Protein AF-0000000077734929 (afdb_homodimer)

Sequence (114 aa):
MLAKEKAVAALAAIEACCGHCTYCSPDCPVAIARRAMRGLYDDLVAAEEQQERSEERMLAKEKAVAALAAIEACCGHCTYCSPDCPVAIARRAMRGLYDDLVAAEEQQERSEER

pLDDT: mean 93.11, std 6.9, range [60.88, 98.81]

Nearest PDB structures (foldseek):
  4v78-assembly1_AO  TM=5.761E-01  e=6.850E+00  Escherichia coli K-12
  7uq2-assembly1_A  TM=8.045E-01  e=9.890E+00  Tequatrovirus
  7qhm-assembly1_L  TM=7.624E-01  e=9.890E+00  Corynebacterium glutamicum ATCC 13032
  4v78-assembly1_AO  TM=5.774E-01  e=6.613E+00  Escherichia coli K-12

Secondary structure (DSSP, 8-state):
--HHHHHHHHHHHHHTT----TT--TTSHHHHHHHHHHHHHHHHHHHHHHHHHHHH-/--HHHHHHHHHHHHHTT----TT--TTSHHHHHHHHHHHHHHHHHHHHHHHHHHHH-

Foldseek 3Di:
DPPLVVLVVVLVVLVVPDPVDPPDDCPDPSNVSNVVSVVVNVVVVVVVVVVVVVVVD/DPPLVVLVVQLVVLVVPDPVDPPDDCPDPSNVSNVVSVVVNVVVVVVVVVVVVVVVD

Radius of gyration: 16.97 Å; Cα contacts (8 Å, |Δi|>4): 100; chains: 2; bounding box: 24×69×32 Å

Solvent-accessible surface area (backbone atoms only — not comparable to full-atom values): 6287 Å² total; per-residue (Å²): 128,56,71,57,55,33,33,50,53,17,47,52,31,40,55,67,54,56,76,81,55,94,78,71,49,80,80,36,37,55,46,45,21,46,53,27,42,49,51,50,38,52,51,48,53,53,52,53,53,53,54,54,57,56,69,74,100,129,56,69,58,56,33,34,51,52,18,46,53,31,39,56,68,51,55,76,81,55,93,81,71,49,81,81,35,38,54,46,44,20,45,52,27,40,49,51,49,38,50,51,49,52,52,53,52,53,53,53,55,57,56,68,75,102

Organism: NCBI:txid416586

Structure (mmCIF, N/CA/C/O backbone):
data_AF-0000000077734929-model_v1
#
loop_
_entity.id
_entity.type
_entity.pdbx_description
1 polymer '4Fe-4S ferredoxin-type domain-containing protein'
#
loop_
_atom_site.group_PDB
_atom_site.id
_atom_site.type_symbol
_atom_site.label_atom_id
_atom_site.label_alt_id
_atom_site.label_comp_id
_atom_site.label_asym_id
_atom_site.label_entity_id
_atom_site.label_seq_id
_atom_site.pdbx_PDB_ins_code
_atom_site.Cartn_x
_atom_site.Cartn_y
_atom_site.Cartn_z
_atom_site.occupancy
_atom_site.B_iso_or_equiv
_atom_site.auth_seq_id
_atom_site.auth_comp_id
_atom_site.auth_asym_id
_atom_site.auth_atom_id
_atom_site.pdbx_PDB_model_num
ATOM 1 N N . MET A 1 1 ? 6.875 -6.141 -15.227 1 60.88 1 MET A N 1
ATOM 2 C CA . MET A 1 1 ? 7.32 -6.555 -13.906 1 60.88 1 MET A CA 1
ATOM 3 C C . MET A 1 1 ? 6.477 -7.715 -13.383 1 60.88 1 MET A C 1
ATOM 5 O O . MET A 1 1 ? 5.27 -7.77 -13.625 1 60.88 1 MET A O 1
ATOM 9 N N . LEU A 1 2 ? 7.242 -8.789 -12.805 1 78.69 2 LEU A N 1
ATOM 10 C CA . LEU A 1 2 ? 6.516 -9.922 -12.242 1 78.69 2 LEU A CA 1
ATOM 11 C C . LEU A 1 2 ? 5.676 -9.484 -11.047 1 78.69 2 LEU A C 1
ATOM 13 O O . LEU A 1 2 ? 5.969 -8.469 -10.414 1 78.69 2 LEU A O 1
ATOM 17 N N . ALA A 1 3 ? 4.652 -10.133 -10.859 1 88.25 3 ALA A N 1
ATOM 18 C CA . ALA A 1 3 ? 3.711 -9.812 -9.797 1 88.25 3 ALA A CA 1
ATOM 19 C C . ALA A 1 3 ? 4.43 -9.641 -8.461 1 88.25 3 ALA A C 1
ATOM 21 O O . ALA A 1 3 ? 4.156 -8.695 -7.715 1 88.25 3 ALA A O 1
ATOM 22 N N . LYS A 1 4 ? 5.395 -10.414 -8.227 1 93.12 4 LYS A N 1
ATOM 23 C CA . LYS A 1 4 ? 6.16 -10.367 -6.988 1 93.12 4 LYS A CA 1
ATOM 24 C C . LYS A 1 4 ? 6.969 -9.078 -6.891 1 93.12 4 LYS A C 1
ATOM 26 O O . LYS A 1 4 ? 7.043 -8.469 -5.82 1 93.12 4 LYS A O 1
ATOM 31 N N . GLU A 1 5 ? 7.578 -8.758 -7.98 1 94.44 5 GLU A N 1
ATOM 32 C CA . GLU A 1 5 ? 8.375 -7.539 -8.008 1 94.44 5 GLU A CA 1
ATOM 33 C C . GLU A 1 5 ? 7.508 -6.301 -7.793 1 94.44 5 GLU A C 1
ATOM 35 O O . GLU A 1 5 ? 7.934 -5.344 -7.145 1 94.44 5 GLU A O 1
ATOM 40 N N . LYS A 1 6 ? 6.379 -6.336 -8.367 1 96.44 6 LYS A N 1
ATOM 41 C CA . LYS A 1 6 ? 5.449 -5.234 -8.156 1 96.44 6 LYS A CA 1
ATOM 42 C C . LYS A 1 6 ? 5.059 -5.113 -6.688 1 96.44 6 LYS A C 1
ATOM 44 O O . LYS A 1 6 ? 4.969 -4.008 -6.152 1 96.44 6 LYS A O 1
ATOM 49 N N . ALA A 1 7 ? 4.832 -6.211 -6.074 1 97.81 7 ALA A N 1
ATOM 50 C CA . ALA A 1 7 ? 4.473 -6.211 -4.66 1 97.81 7 ALA A CA 1
ATOM 51 C C . ALA A 1 7 ? 5.613 -5.66 -3.807 1 97.81 7 ALA A C 1
ATOM 53 O O . ALA A 1 7 ? 5.379 -4.898 -2.863 1 97.81 7 ALA A O 1
ATOM 54 N N . VAL A 1 8 ? 6.844 -6.02 -4.141 1 97.94 8 VAL A N 1
ATOM 55 C CA . VAL A 1 8 ? 8.008 -5.531 -3.412 1 97.94 8 VAL A CA 1
ATOM 56 C C . VAL A 1 8 ? 8.117 -4.016 -3.564 1 97.94 8 VAL A C 1
ATOM 58 O O . VAL A 1 8 ? 8.359 -3.305 -2.586 1 97.94 8 VAL A O 1
ATOM 61 N N . ALA A 1 9 ? 7.957 -3.543 -4.727 1 97.88 9 ALA A N 1
ATOM 62 C CA . ALA A 1 9 ? 8.008 -2.107 -4.988 1 97.88 9 ALA A CA 1
ATOM 63 C C . ALA A 1 9 ? 6.918 -1.37 -4.215 1 97.88 9 ALA A C 1
ATOM 65 O O . ALA A 1 9 ? 7.152 -0.284 -3.682 1 97.88 9 ALA A O 1
ATOM 66 N N . ALA A 1 10 ? 5.75 -1.978 -4.215 1 98.56 10 ALA A N 1
ATOM 67 C CA . ALA A 1 10 ? 4.645 -1.372 -3.477 1 98.56 10 ALA A CA 1
ATOM 68 C C . ALA A 1 10 ? 4.953 -1.302 -1.983 1 98.56 10 ALA A C 1
ATOM 70 O O . ALA A 1 10 ? 4.707 -0.279 -1.34 1 98.56 10 ALA A O 1
ATOM 71 N N . LEU A 1 11 ? 5.504 -2.326 -1.487 1 98.56 11 LEU A N 1
ATOM 72 C CA . LEU A 1 11 ? 5.871 -2.363 -0.076 1 98.56 11 LEU A CA 1
ATOM 73 C C . LEU A 1 11 ? 6.91 -1.294 0.245 1 98.56 11 LEU A C 1
ATOM 75 O O . LEU A 1 11 ? 6.801 -0.601 1.26 1 98.56 11 LEU A O 1
ATOM 79 N N . ALA A 1 12 ? 7.844 -1.139 -0.587 1 98.38 12 ALA A N 1
ATOM 80 C CA . ALA A 1 12 ? 8.875 -0.124 -0.392 1 98.38 12 ALA A CA 1
ATOM 81 C C . ALA A 1 12 ? 8.273 1.279 -0.409 1 98.38 12 ALA A C 1
ATOM 83 O O . ALA A 1 12 ? 8.648 2.131 0.399 1 98.38 12 ALA A O 1
ATOM 84 N N . ALA A 1 13 ? 7.395 1.485 -1.302 1 98.12 13 ALA A N 1
ATOM 85 C CA . ALA A 1 13 ? 6.75 2.793 -1.411 1 98.12 13 ALA A CA 1
ATOM 86 C C . ALA A 1 13 ? 5.883 3.078 -0.191 1 98.12 13 ALA A C 1
ATOM 88 O O . ALA A 1 13 ? 5.832 4.211 0.291 1 98.12 13 ALA A O 1
ATOM 89 N N . ILE A 1 14 ? 5.207 2.09 0.284 1 98.44 14 ILE A N 1
ATOM 90 C CA . ILE A 1 14 ? 4.395 2.211 1.488 1 98.44 14 ILE A CA 1
ATOM 91 C C . ILE A 1 14 ? 5.285 2.545 2.682 1 98.44 14 ILE A C 1
ATOM 93 O O . ILE A 1 14 ? 4.98 3.455 3.455 1 98.44 14 ILE A O 1
ATOM 97 N N . GLU A 1 15 ? 6.359 1.879 2.801 1 97.5 15 GLU A N 1
ATOM 98 C CA . GLU A 1 15 ? 7.285 2.094 3.908 1 97.5 15 GLU A CA 1
ATOM 99 C C . GLU A 1 15 ? 7.848 3.5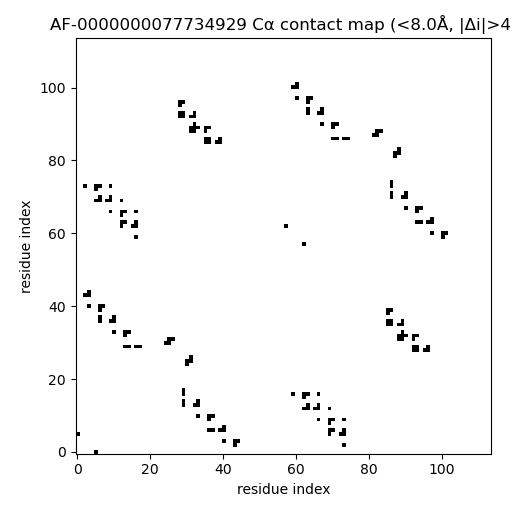12 3.889 1 97.5 15 GLU A C 1
ATOM 101 O O . GLU A 1 15 ? 8.07 4.113 4.941 1 97.5 15 GLU A O 1
ATOM 106 N N . ALA A 1 16 ? 8.023 4.02 2.781 1 97 16 ALA A N 1
ATOM 107 C CA . ALA A 1 16 ? 8.555 5.367 2.621 1 97 16 ALA A CA 1
ATOM 108 C C . ALA A 1 16 ? 7.594 6.41 3.184 1 97 16 ALA A C 1
ATOM 110 O O . ALA A 1 16 ? 7.98 7.555 3.43 1 97 16 ALA A O 1
ATOM 111 N N . CYS A 1 17 ? 6.379 6.004 3.379 1 96.69 17 CYS A N 1
ATOM 112 C CA . CYS A 1 17 ? 5.371 6.926 3.893 1 96.69 17 CYS A CA 1
ATOM 113 C C . CYS A 1 17 ? 5.359 6.926 5.418 1 96.69 17 CYS A C 1
ATOM 115 O O . CYS A 1 17 ? 4.738 7.789 6.035 1 96.69 17 CYS A O 1
ATOM 117 N N . CYS A 1 18 ? 6 5.961 6.004 1 96.12 18 CYS A N 1
ATOM 118 C CA . CYS A 1 18 ? 5.98 5.855 7.457 1 96.12 18 CYS A CA 1
ATOM 119 C C . CYS A 1 18 ? 6.668 7.055 8.102 1 96.12 18 CYS A C 1
ATOM 121 O O . CYS A 1 18 ? 7.82 7.355 7.789 1 96.12 18 CYS A O 1
ATOM 123 N N . GLY A 1 19 ? 5.977 7.684 9.062 1 89.94 19 GLY A N 1
ATOM 124 C CA . GLY A 1 19 ? 6.527 8.844 9.742 1 89.94 19 GLY A CA 1
ATOM 125 C C . GLY A 1 19 ? 7.309 8.484 11 1 89.94 19 GLY A C 1
ATOM 126 O O . GLY A 1 19 ? 7.852 9.367 11.672 1 89.94 19 GLY A O 1
ATOM 127 N N . HIS A 1 20 ? 7.363 7.18 11.273 1 89.81 20 HIS A N 1
ATOM 128 C CA . HIS A 1 20 ? 8.016 6.734 12.5 1 89.81 20 HIS A CA 1
ATOM 129 C C . HIS A 1 20 ? 7.539 7.535 13.703 1 89.81 20 HIS A C 1
ATOM 131 O O . HIS A 1 20 ? 8.352 8.039 14.484 1 89.81 20 HIS A O 1
ATOM 137 N N . CYS A 1 21 ? 6.246 7.613 13.781 1 88 21 CYS A N 1
ATOM 138 C CA . CYS A 1 21 ? 5.621 8.484 14.766 1 88 21 CYS A CA 1
ATOM 139 C C . CYS A 1 21 ? 5.711 7.887 16.156 1 88 21 CYS A C 1
ATOM 141 O O . CYS A 1 21 ? 5.867 6.672 16.312 1 88 21 CYS A O 1
ATOM 143 N N . THR A 1 22 ? 5.543 8.766 17.188 1 90.19 22 THR A N 1
ATOM 144 C CA . THR A 1 22 ? 5.602 8.344 18.578 1 90.19 22 THR A CA 1
ATOM 145 C C . THR A 1 22 ? 4.363 7.531 18.938 1 90.19 22 THR A C 1
ATOM 147 O O . THR A 1 22 ? 4.402 6.711 19.859 1 90.19 22 THR A O 1
ATOM 150 N N . TYR A 1 23 ? 3.295 7.777 18.234 1 88 23 TYR A N 1
ATOM 151 C CA . TYR A 1 23 ? 2.043 7.082 18.516 1 88 23 TYR A CA 1
ATOM 152 C C . TYR A 1 23 ? 1.797 5.977 17.484 1 88 23 TYR A C 1
ATOM 154 O O . TYR A 1 23 ? 0.712 5.891 16.906 1 88 23 TYR A O 1
ATOM 162 N N . C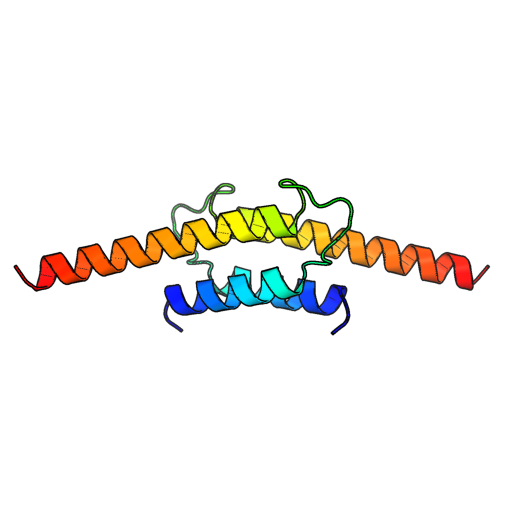YS A 1 24 ? 2.801 5.25 17.25 1 90.69 24 CYS A N 1
ATOM 163 C CA . CYS A 1 24 ? 2.719 4.172 16.266 1 90.69 24 CYS A CA 1
ATOM 164 C C . CYS A 1 24 ? 1.632 3.172 16.656 1 90.69 24 CYS A C 1
ATOM 166 O O . CYS A 1 24 ? 1.522 2.783 17.812 1 90.69 24 CYS A O 1
ATOM 168 N N . SER A 1 25 ? 0.763 2.844 15.711 1 94 25 SER A N 1
ATOM 169 C CA . SER A 1 25 ? -0.364 1.943 15.93 1 94 25 SER A CA 1
ATOM 170 C C . SER A 1 25 ? -0.512 0.948 14.789 1 94 25 SER A C 1
ATOM 172 O O . SER A 1 25 ? -0.286 1.292 13.625 1 94 25 SER A O 1
ATOM 174 N N . PRO A 1 26 ? -0.979 -0.269 15.203 1 94.75 26 PRO A N 1
ATOM 175 C CA . PRO A 1 26 ? -1.239 -1.247 14.148 1 94.75 26 PRO A CA 1
ATOM 176 C C . PRO A 1 26 ? -2.396 -0.838 13.234 1 94.75 26 PRO A C 1
ATOM 178 O O . PRO A 1 26 ? -2.604 -1.446 12.188 1 94.75 26 PRO A O 1
ATOM 181 N N . ASP A 1 27 ? -3.045 0.253 13.648 1 95.88 27 ASP A N 1
ATOM 182 C CA . ASP A 1 27 ? -4.227 0.667 12.898 1 95.88 27 ASP A CA 1
ATOM 183 C C . ASP A 1 27 ? -3.916 1.865 12.008 1 95.88 27 ASP A C 1
ATOM 185 O O . ASP A 1 27 ? -4.809 2.4 11.344 1 95.88 27 ASP A O 1
ATOM 189 N N . CYS A 1 28 ? -2.605 2.246 12.008 1 96.62 28 CYS A N 1
ATOM 190 C CA . CYS A 1 28 ? -2.275 3.355 11.117 1 96.62 28 CYS A CA 1
ATOM 191 C C . CYS A 1 28 ? -2.352 2.926 9.656 1 96.62 28 CYS A C 1
ATOM 193 O O . CYS A 1 28 ? -2.088 1.767 9.336 1 96.62 28 CYS A O 1
ATOM 195 N N . PRO A 1 29 ? -2.66 3.852 8.805 1 97.44 29 PRO A N 1
ATOM 196 C CA . PRO A 1 29 ? -2.844 3.537 7.387 1 97.44 29 PRO A CA 1
ATOM 197 C C . PRO A 1 29 ? -1.638 2.826 6.777 1 97.44 29 PRO A C 1
ATOM 199 O O . PRO A 1 29 ? -1.801 1.904 5.977 1 97.44 29 PRO A O 1
ATOM 202 N N . VAL A 1 30 ? -0.455 3.227 7.172 1 98.19 30 VAL A N 1
ATOM 203 C CA . VAL A 1 30 ? 0.763 2.625 6.637 1 98.19 30 VAL A CA 1
ATOM 204 C C . VAL A 1 30 ? 0.864 1.172 7.094 1 98.19 30 VAL A C 1
ATOM 206 O O . VAL A 1 30 ? 1.149 0.28 6.289 1 98.19 30 VAL A O 1
ATOM 209 N N . ALA A 1 31 ? 0.595 0.933 8.383 1 98.19 31 ALA A N 1
ATOM 210 C CA . ALA A 1 31 ? 0.665 -0.422 8.922 1 98.19 31 ALA A CA 1
ATOM 211 C C . ALA A 1 31 ? -0.364 -1.332 8.258 1 98.19 31 ALA A C 1
ATOM 213 O O . ALA A 1 31 ? -0.064 -2.482 7.93 1 98.19 31 ALA A O 1
ATOM 214 N N . ILE A 1 32 ? -1.507 -0.852 8.078 1 98.5 32 ILE A N 1
ATOM 215 C CA . ILE A 1 32 ? -2.578 -1.619 7.453 1 98.5 32 ILE A CA 1
ATOM 216 C C . ILE A 1 32 ? -2.176 -1.999 6.031 1 98.5 32 ILE A C 1
ATOM 218 O O . ILE A 1 32 ? -2.268 -3.166 5.645 1 98.5 32 ILE A O 1
ATOM 222 N N . ALA A 1 33 ? -1.744 -1.044 5.301 1 98.81 33 ALA A N 1
ATOM 223 C CA . ALA A 1 33 ? -1.343 -1.28 3.918 1 98.81 33 ALA A CA 1
ATOM 224 C C . ALA A 1 33 ? -0.175 -2.26 3.846 1 98.81 33 ALA A C 1
ATOM 226 O O . ALA A 1 33 ? -0.162 -3.158 3.002 1 98.81 33 ALA A O 1
ATOM 227 N N . ARG A 1 34 ? 0.802 -2.062 4.723 1 98.44 34 ARG A N 1
ATOM 228 C CA . ARG A 1 34 ? 1.966 -2.941 4.766 1 98.44 34 ARG A CA 1
ATOM 229 C C . ARG A 1 34 ? 1.549 -4.391 5.004 1 98.44 34 ARG A C 1
ATOM 231 O O . ARG A 1 34 ? 2.004 -5.297 4.301 1 98.44 34 ARG A O 1
ATOM 238 N N . ARG A 1 35 ? 0.681 -4.562 5.941 1 98.38 35 ARG A N 1
ATOM 239 C CA . ARG A 1 35 ? 0.218 -5.91 6.25 1 98.38 35 ARG A CA 1
ATOM 240 C C . ARG A 1 35 ? -0.511 -6.527 5.062 1 98.38 35 ARG A C 1
ATOM 242 O O . ARG A 1 35 ? -0.292 -7.695 4.73 1 98.38 35 ARG A O 1
ATOM 249 N N . ALA A 1 36 ? -1.329 -5.785 4.469 1 98.5 36 ALA A N 1
ATOM 250 C CA . ALA A 1 36 ? -2.092 -6.277 3.324 1 98.5 36 ALA A CA 1
ATOM 251 C C . ALA A 1 36 ? -1.167 -6.676 2.178 1 98.5 36 ALA A C 1
ATOM 253 O O . ALA A 1 36 ? -1.296 -7.77 1.62 1 98.5 36 ALA A O 1
ATOM 254 N N . MET A 1 37 ? -0.221 -5.848 1.875 1 98.56 37 MET A N 1
ATOM 255 C CA . MET A 1 37 ? 0.659 -6.094 0.735 1 98.56 37 MET A CA 1
ATOM 256 C C . MET A 1 37 ? 1.664 -7.195 1.049 1 98.56 37 MET A C 1
ATOM 258 O O . MET A 1 37 ? 2.062 -7.949 0.16 1 98.56 37 MET A O 1
ATOM 262 N N . ARG A 1 38 ? 2.049 -7.281 2.289 1 98.38 38 ARG A N 1
ATOM 263 C CA . ARG A 1 38 ? 2.887 -8.406 2.691 1 98.38 38 ARG A CA 1
ATOM 264 C C . ARG A 1 38 ? 2.156 -9.727 2.502 1 98.38 38 ARG A C 1
ATOM 266 O O . ARG A 1 38 ? 2.746 -10.711 2.041 1 98.38 38 ARG A O 1
ATOM 273 N N . GLY A 1 39 ? 0.89 -9.664 2.881 1 97.69 39 GLY A N 1
ATOM 274 C CA . GLY A 1 39 ? 0.083 -10.852 2.627 1 97.69 39 GLY A CA 1
ATOM 275 C C . GLY A 1 39 ? 0.036 -11.242 1.162 1 97.69 39 GLY A C 1
ATOM 276 O O . GLY A 1 39 ? 0.172 -12.414 0.822 1 97.69 39 GLY A O 1
ATOM 277 N N . LEU A 1 40 ? -0.14 -10.328 0.298 1 97 40 LEU A N 1
ATOM 278 C CA . LEU A 1 40 ? -0.137 -10.594 -1.137 1 97 40 LEU A CA 1
ATOM 279 C C . LEU A 1 40 ? 1.202 -11.172 -1.579 1 97 40 LEU A C 1
ATOM 281 O O . LEU A 1 40 ? 1.24 -12.141 -2.34 1 97 40 LEU A O 1
ATOM 285 N N . TYR A 1 41 ? 2.252 -10.555 -1.133 1 97.38 41 TYR A N 1
ATOM 286 C CA . TYR A 1 41 ? 3.588 -11.031 -1.474 1 97.38 41 TYR A CA 1
ATOM 287 C C . TYR A 1 41 ? 3.766 -12.492 -1.064 1 97.38 41 TYR A C 1
ATOM 289 O O . TYR A 1 41 ? 4.246 -13.312 -1.854 1 97.38 41 TYR A O 1
ATOM 297 N N . ASP A 1 42 ? 3.41 -12.773 0.098 1 97.12 42 ASP A N 1
ATOM 298 C CA . ASP A 1 42 ? 3.539 -14.133 0.611 1 97.12 42 ASP A CA 1
ATOM 299 C C . ASP A 1 42 ? 2.742 -15.117 -0.24 1 97.12 42 ASP A C 1
ATOM 301 O O . ASP A 1 42 ? 3.209 -16.219 -0.516 1 97.12 42 ASP A O 1
ATOM 305 N N . ASP A 1 43 ? 1.585 -14.727 -0.594 1 94.56 43 ASP A N 1
ATOM 306 C CA . ASP A 1 43 ? 0.756 -15.57 -1.451 1 94.56 43 ASP A CA 1
ATOM 307 C C . ASP A 1 43 ? 1.438 -15.828 -2.793 1 94.56 43 ASP A C 1
ATOM 309 O O . ASP A 1 43 ? 1.414 -16.953 -3.305 1 94.56 43 ASP A O 1
ATOM 313 N N . LEU A 1 44 ? 2.006 -14.859 -3.338 1 93.94 44 LEU A N 1
ATOM 314 C CA . LEU A 1 44 ? 2.676 -14.953 -4.629 1 93.94 44 LEU A CA 1
ATOM 315 C C . LEU A 1 44 ? 3.9 -15.859 -4.539 1 93.94 44 LEU A C 1
ATOM 317 O O . LEU A 1 44 ? 4.16 -16.656 -5.445 1 93.94 44 LEU A O 1
ATOM 321 N N . VAL A 1 45 ? 4.605 -15.711 -3.492 1 94.81 45 VAL A N 1
ATOM 322 C CA . VAL A 1 45 ? 5.777 -16.547 -3.277 1 94.81 45 VAL A CA 1
ATOM 323 C C . VAL A 1 45 ? 5.352 -18.016 -3.152 1 94.81 45 VAL A C 1
ATOM 325 O O . VAL A 1 45 ? 5.957 -18.891 -3.768 1 94.81 45 VAL A O 1
ATOM 328 N N . ALA A 1 46 ? 4.293 -18.266 -2.387 1 94.19 46 ALA A N 1
ATOM 329 C CA . ALA A 1 46 ? 3.783 -19.625 -2.189 1 94.19 46 ALA A CA 1
ATOM 330 C C . ALA A 1 46 ? 3.32 -20.234 -3.512 1 94.19 46 ALA A C 1
ATOM 332 O O . ALA A 1 46 ? 3.553 -21.406 -3.77 1 94.19 46 ALA A O 1
ATOM 333 N N . ALA A 1 47 ? 2.715 -19.469 -4.293 1 90.94 47 ALA A N 1
ATOM 334 C CA . ALA A 1 47 ? 2.219 -19.938 -5.586 1 90.94 47 ALA A CA 1
ATOM 335 C C . ALA A 1 47 ? 3.373 -20.328 -6.508 1 90.94 47 ALA A C 1
ATOM 337 O O . ALA A 1 47 ? 3.293 -21.312 -7.23 1 90.94 47 ALA A O 1
ATOM 338 N N . GLU A 1 48 ? 4.406 -19.578 -6.555 1 89.56 48 GLU A N 1
ATOM 339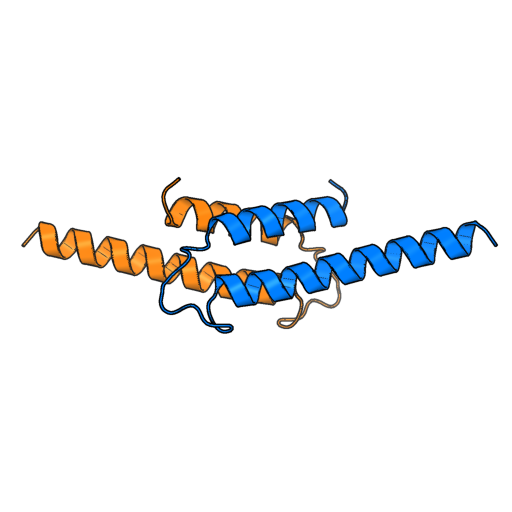 C CA . GLU A 1 48 ? 5.578 -19.844 -7.391 1 89.56 48 GLU A CA 1
ATOM 340 C C . GLU A 1 48 ? 6.277 -21.125 -6.957 1 89.56 48 GLU A C 1
ATOM 342 O O . GLU A 1 48 ? 6.715 -21.922 -7.797 1 89.56 48 GLU A O 1
ATOM 347 N N . GLU A 1 49 ? 6.395 -21.25 -5.652 1 89.56 49 GLU A N 1
ATOM 348 C CA . GLU A 1 49 ? 7.027 -22.453 -5.113 1 89.56 49 GLU A CA 1
ATOM 349 C C . GLU A 1 49 ? 6.227 -23.703 -5.473 1 89.56 49 GLU A C 1
ATOM 351 O O . GLU A 1 49 ? 6.805 -24.75 -5.805 1 89.56 49 GLU A O 1
ATOM 356 N N . GLN A 1 50 ? 4.953 -23.609 -5.367 1 89.5 50 GLN A N 1
ATOM 357 C CA . GLN A 1 50 ? 4.09 -24.734 -5.719 1 89.5 50 GLN A CA 1
ATOM 358 C C . GLN A 1 50 ? 4.219 -25.094 -7.195 1 89.5 50 GLN A C 1
ATOM 360 O O . GLN A 1 50 ? 4.254 -26.266 -7.559 1 89.5 50 GLN A O 1
ATOM 365 N N . GLN A 1 51 ? 4.312 -24.141 -8.078 1 87.75 51 GLN A N 1
ATOM 366 C CA . GLN A 1 51 ? 4.461 -24.359 -9.516 1 87.75 51 GLN A CA 1
ATOM 367 C C . GLN A 1 51 ? 5.797 -25.031 -9.828 1 87.75 51 GLN A C 1
ATOM 369 O O . GLN A 1 51 ? 5.855 -25.938 -10.664 1 87.75 51 GLN A O 1
ATOM 374 N N . GLU A 1 52 ? 6.902 -24.609 -9.203 1 87.12 52 GLU A N 1
ATOM 375 C CA . GLU A 1 52 ? 8.227 -25.188 -9.414 1 87.12 52 GLU A CA 1
ATOM 376 C C . GLU A 1 52 ? 8.273 -26.641 -8.969 1 87.12 52 GLU A C 1
ATOM 378 O O . GLU A 1 52 ? 8.875 -27.484 -9.641 1 87.12 52 GLU A O 1
ATOM 383 N N . ARG A 1 53 ? 7.566 -27 -7.863 1 90.44 53 ARG A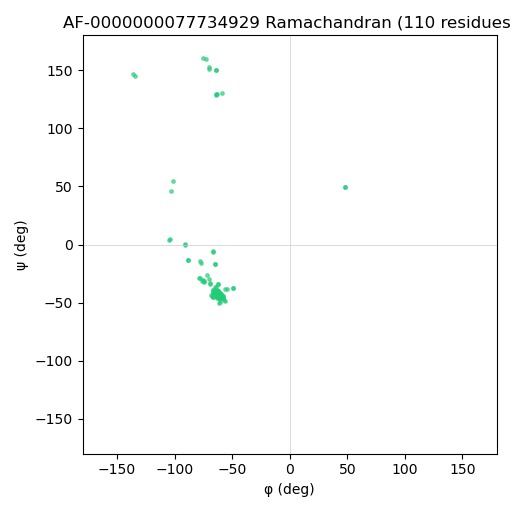 N 1
ATOM 384 C CA . ARG A 1 53 ? 7.531 -28.359 -7.336 1 90.44 53 ARG A CA 1
ATOM 385 C C . ARG A 1 53 ? 6.766 -29.281 -8.273 1 90.44 53 ARG A C 1
ATOM 387 O O . ARG A 1 53 ? 7.121 -30.453 -8.414 1 90.44 53 ARG A O 1
ATOM 394 N N . SER A 1 54 ? 5.797 -28.766 -8.883 1 89.81 54 SER A N 1
ATOM 395 C CA . SER A 1 54 ? 4.992 -29.562 -9.797 1 89.81 54 SER A CA 1
ATOM 396 C C . SER A 1 54 ? 5.727 -29.812 -11.109 1 89.81 54 SER A C 1
ATOM 398 O O . SER A 1 54 ? 5.473 -30.812 -11.789 1 89.81 54 SER A O 1
ATOM 400 N N . GLU A 1 55 ? 6.555 -28.953 -11.555 1 85.5 55 GLU A N 1
ATOM 401 C CA . GLU A 1 55 ? 7.293 -29.094 -12.805 1 85.5 55 GLU A CA 1
ATOM 402 C C . GLU A 1 55 ? 8.484 -30.031 -12.633 1 85.5 55 GLU A C 1
ATOM 404 O O . GLU A 1 55 ? 8.961 -30.625 -13.609 1 85.5 55 GLU A O 1
ATOM 409 N N . GLU A 1 56 ? 9.008 -30.078 -11.461 1 81.06 56 GLU A N 1
ATOM 410 C CA . GLU A 1 56 ? 10.125 -30.969 -11.18 1 81.06 56 GLU A CA 1
ATOM 411 C C . GLU A 1 56 ? 9.648 -32.406 -11.016 1 81.06 56 GLU A C 1
ATOM 413 O O . GLU A 1 56 ? 10.445 -33.344 -11.141 1 81.06 56 GLU A O 1
ATOM 418 N N . ARG A 1 57 ? 8.336 -32.781 -10.805 1 73.19 57 ARG A N 1
ATOM 419 C CA . ARG A 1 57 ? 7.836 -34.156 -10.703 1 73.19 57 ARG A CA 1
ATOM 420 C C . ARG A 1 57 ? 7.375 -34.656 -12.0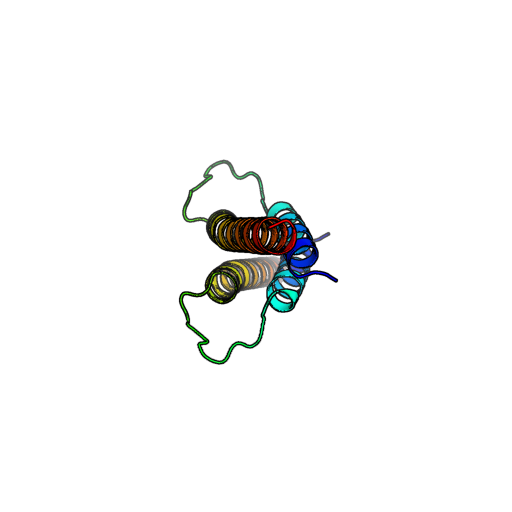62 1 73.19 57 ARG A C 1
ATOM 422 O O . ARG A 1 57 ? 6.859 -33.906 -12.883 1 73.19 57 ARG A O 1
ATOM 429 N N . MET B 1 1 ? 11.094 13.875 -0.56 1 61.31 1 MET B N 1
ATOM 430 C CA . MET B 1 1 ? 9.727 13.898 -1.074 1 61.31 1 MET B CA 1
ATOM 431 C C . MET B 1 1 ? 8.742 14.258 0.027 1 61.31 1 MET B C 1
ATOM 433 O O . MET B 1 1 ? 8.891 13.82 1.171 1 61.31 1 MET B O 1
ATOM 437 N N . LEU B 1 2 ? 7.746 15.242 -0.374 1 79.38 2 LEU B N 1
ATOM 438 C CA . LEU B 1 2 ? 6.727 15.617 0.6 1 79.38 2 LEU B CA 1
ATOM 439 C C . LEU B 1 2 ? 5.84 14.422 0.94 1 79.38 2 LEU B C 1
ATOM 441 O O . LEU B 1 2 ? 5.734 13.477 0.154 1 79.38 2 LEU B O 1
ATOM 445 N N . ALA B 1 3 ? 5.379 14.414 2.055 1 88.56 3 ALA B N 1
ATOM 446 C CA . ALA B 1 3 ? 4.551 13.32 2.557 1 88.56 3 ALA B CA 1
ATOM 447 C C . ALA B 1 3 ? 3.436 12.984 1.57 1 88.56 3 AL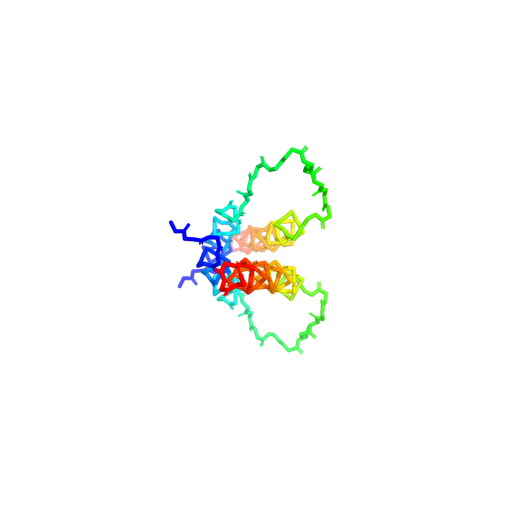A B C 1
ATOM 449 O O . ALA B 1 3 ? 3.176 11.805 1.297 1 88.56 3 ALA B O 1
ATOM 450 N N . LYS B 1 4 ? 2.922 13.953 0.969 1 93.19 4 LYS B N 1
ATOM 451 C CA . LYS B 1 4 ? 1.839 13.766 0.006 1 93.19 4 LYS B CA 1
ATOM 452 C C . LYS B 1 4 ? 2.332 13.047 -1.245 1 93.19 4 LYS B C 1
ATOM 454 O O . LYS B 1 4 ? 1.648 12.164 -1.772 1 93.19 4 LYS B O 1
ATOM 459 N N . GLU B 1 5 ? 3.461 13.477 -1.687 1 94.44 5 GLU B N 1
ATOM 460 C CA . GLU B 1 5 ? 4.035 12.859 -2.879 1 94.44 5 GLU B CA 1
ATOM 461 C C . GLU B 1 5 ? 4.375 11.391 -2.629 1 94.44 5 GLU B C 1
ATOM 463 O O . GLU B 1 5 ? 4.215 10.555 -3.52 1 94.44 5 GLU B O 1
ATOM 468 N N . LYS B 1 6 ? 4.871 11.141 -1.495 1 96.5 6 LYS B N 1
ATOM 469 C CA . LYS B 1 6 ? 5.156 9.758 -1.135 1 96.5 6 LYS B CA 1
ATOM 470 C C . LYS B 1 6 ? 3.883 8.914 -1.14 1 96.5 6 LYS B C 1
ATOM 472 O O . LYS B 1 6 ? 3.889 7.773 -1.606 1 96.5 6 LYS B O 1
ATOM 477 N N . ALA B 1 7 ? 2.84 9.453 -0.629 1 97.81 7 ALA B N 1
ATOM 478 C CA . ALA B 1 7 ? 1.564 8.742 -0.6 1 97.81 7 ALA B CA 1
ATOM 479 C C . ALA B 1 7 ? 1.057 8.461 -2.012 1 97.81 7 ALA B C 1
ATOM 481 O O . ALA B 1 7 ? 0.542 7.379 -2.293 1 97.81 7 ALA B O 1
ATOM 482 N N . VAL B 1 8 ? 1.215 9.43 -2.902 1 98 8 VAL B N 1
ATOM 483 C CA . VAL B 1 8 ? 0.792 9.266 -4.289 1 98 8 VAL B CA 1
ATOM 484 C C . VAL B 1 8 ? 1.595 8.141 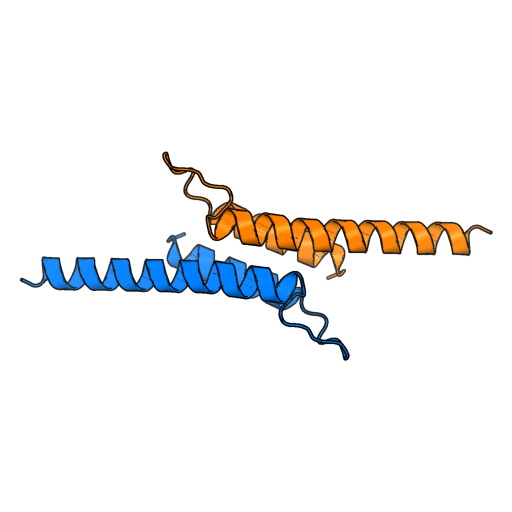-4.945 1 98 8 VAL B C 1
ATOM 486 O O . VAL B 1 8 ? 1.034 7.297 -5.641 1 98 8 VAL B O 1
ATOM 489 N N . ALA B 1 9 ? 2.844 8.156 -4.754 1 97.88 9 ALA B N 1
ATOM 490 C CA . ALA B 1 9 ? 3.713 7.121 -5.309 1 97.88 9 ALA B CA 1
ATOM 491 C C . ALA B 1 9 ? 3.33 5.742 -4.781 1 97.88 9 ALA B C 1
ATOM 493 O O . ALA B 1 9 ? 3.328 4.762 -5.527 1 97.88 9 ALA B O 1
ATOM 494 N N . ALA B 1 10 ? 3.049 5.707 -3.494 1 98.56 10 ALA B N 1
ATOM 495 C CA . ALA B 1 10 ? 2.641 4.441 -2.889 1 98.56 10 ALA B CA 1
ATOM 496 C C . ALA B 1 10 ? 1.335 3.941 -3.498 1 98.56 10 ALA B C 1
ATOM 498 O O . ALA B 1 10 ? 1.205 2.756 -3.814 1 98.56 10 ALA B O 1
ATOM 499 N N . LEU B 1 11 ? 0.442 4.82 -3.691 1 98.56 11 LEU B N 1
ATOM 500 C CA . LEU B 1 11 ? -0.837 4.461 -4.293 1 98.56 11 LEU B CA 1
ATOM 501 C C . LEU B 1 11 ? -0.64 3.93 -5.711 1 98.56 11 LEU B C 1
ATOM 503 O O . LEU B 1 11 ? -1.247 2.926 -6.09 1 98.56 11 LEU B O 1
ATOM 507 N N . ALA B 1 12 ? 0.19 4.547 -6.441 1 98.44 12 ALA B N 1
ATOM 508 C CA . ALA B 1 12 ? 0.476 4.105 -7.805 1 98.44 12 ALA B CA 1
ATOM 509 C C . ALA B 1 12 ? 1.104 2.715 -7.809 1 98.44 12 ALA B C 1
ATOM 511 O O . ALA B 1 12 ? 0.759 1.876 -8.648 1 98.44 12 ALA B O 1
ATOM 512 N N . ALA B 1 13 ? 1.985 2.504 -6.918 1 98.12 13 ALA B N 1
ATOM 513 C CA . ALA B 1 13 ? 2.65 1.207 -6.828 1 98.12 13 ALA B CA 1
ATOM 514 C C . ALA B 1 13 ? 1.671 0.116 -6.406 1 98.12 13 ALA B C 1
ATOM 516 O O . ALA B 1 13 ? 1.737 -1.012 -6.902 1 98.12 13 ALA B O 1
ATOM 517 N N . ILE B 1 14 ? 0.797 0.414 -5.516 1 98.44 14 ILE B N 1
ATOM 518 C CA . ILE B 1 14 ? -0.24 -0.514 -5.078 1 98.44 14 ILE B CA 1
ATOM 519 C C . ILE B 1 14 ? -1.152 -0.858 -6.25 1 98.44 14 ILE B C 1
ATOM 521 O O . ILE B 1 14 ? -1.446 -2.031 -6.492 1 98.44 14 ILE B O 1
ATOM 525 N N . GLU B 1 15 ? -1.538 0.106 -6.973 1 97.44 15 GLU B N 1
ATOM 526 C CA . GLU B 1 15 ? -2.426 -0.094 -8.117 1 97.44 15 GLU B CA 1
ATOM 527 C C . GLU B 1 15 ? -1.775 -0.982 -9.172 1 97.44 15 GLU B C 1
ATOM 529 O O . GLU B 1 15 ? -2.453 -1.783 -9.82 1 97.44 15 GLU B O 1
ATOM 534 N N . ALA B 1 16 ? -0.555 -0.877 -9.305 1 96.94 16 ALA B N 1
ATOM 535 C CA . ALA B 1 16 ? 0.19 -1.671 -10.281 1 96.94 16 ALA B CA 1
ATOM 536 C C . ALA B 1 16 ? 0.129 -3.156 -9.938 1 96.94 16 ALA B C 1
ATOM 538 O O . ALA B 1 16 ? 0.417 -4.008 -10.781 1 96.94 16 ALA B O 1
ATOM 539 N N . CYS B 1 17 ? -0.236 -3.445 -8.727 1 96.56 17 CYS B N 1
ATOM 540 C CA . CYS B 1 17 ? -0.302 -4.836 -8.289 1 96.56 17 CYS B CA 1
ATOM 541 C C . CYS B 1 17 ? -1.67 -5.438 -8.586 1 96.56 17 CYS B C 1
ATOM 543 O O . CYS B 1 17 ? -1.852 -6.652 -8.492 1 96.56 17 CYS B O 1
ATOM 545 N N . CYS B 1 18 ? -2.604 -4.605 -8.898 1 96.06 18 CYS B N 1
ATOM 546 C CA . CYS B 1 18 ? -3.955 -5.098 -9.148 1 96.06 18 CYS B CA 1
ATOM 547 C C . CYS B 1 18 ? -3.988 -6.016 -10.367 1 96.06 18 CYS B C 1
ATOM 549 O O . CYS B 1 18 ? -3.553 -5.625 -11.453 1 96.06 18 CYS B O 1
ATOM 551 N N . GLY B 1 19 ? -4.594 -7.223 -10.172 1 89.81 19 GLY B N 1
ATOM 552 C CA . GLY B 1 19 ? -4.68 -8.188 -11.258 1 89.81 19 GLY B CA 1
ATOM 553 C C . GLY B 1 19 ? -5.945 -8.047 -12.086 1 89.81 19 GLY B C 1
ATOM 554 O O . GLY B 1 19 ? -6.145 -8.781 -13.055 1 89.81 19 GLY B O 1
ATOM 555 N N . HIS B 1 20 ? -6.762 -7.066 -11.688 1 89.81 20 HIS B N 1
ATOM 556 C CA . HIS B 1 20 ? -8.047 -6.902 -12.352 1 89.81 20 HIS B CA 1
ATOM 557 C C . HIS B 1 20 ? -8.781 -8.234 -12.469 1 89.81 20 HIS B C 1
ATOM 559 O O . HIS B 1 20 ? -9.242 -8.602 -13.555 1 89.81 20 HIS B O 1
ATOM 565 N N . CYS B 1 21 ? -8.828 -8.891 -11.344 1 87.44 21 CYS B N 1
ATOM 566 C CA . CYS B 1 21 ? -9.336 -10.258 -11.312 1 87.44 21 CYS B CA 1
ATOM 567 C C . CYS B 1 21 ? -10.844 -10.281 -11.484 1 87.44 21 CYS B C 1
ATOM 569 O O . CYS B 1 21 ? -11.523 -9.297 -11.203 1 87.44 21 CYS B O 1
ATOM 571 N N . THR B 1 22 ? -11.352 -11.461 -11.898 1 89.75 22 THR B N 1
ATOM 572 C CA . THR B 1 22 ? -12.781 -11.641 -12.102 1 89.75 22 THR B CA 1
ATOM 573 C C . THR B 1 22 ? -13.523 -11.633 -10.773 1 89.75 22 THR B C 1
ATOM 575 O O . THR B 1 22 ? -14.688 -11.227 -10.703 1 89.75 22 THR B O 1
ATOM 578 N N . TYR B 1 23 ? -12.828 -12.078 -9.75 1 87.5 23 TYR B N 1
ATOM 579 C CA . TYR B 1 23 ? -13.438 -12.117 -8.422 1 87.5 23 TYR B CA 1
ATOM 580 C C . TYR B 1 23 ? -12.961 -10.938 -7.578 1 87.5 23 TYR B C 1
ATOM 582 O O . TYR B 1 23 ? -12.367 -11.133 -6.512 1 87.5 23 TYR B O 1
ATOM 590 N N . CYS B 1 24 ? -13.141 -9.828 -8.102 1 90.5 24 CYS B N 1
ATOM 591 C CA . CYS B 1 24 ? -12.734 -8.609 -7.402 1 90.5 24 CYS B CA 1
ATOM 592 C C . CYS B 1 24 ? -13.508 -8.438 -6.102 1 90.5 24 CYS B C 1
ATOM 594 O O . CYS B 1 24 ? -14.727 -8.641 -6.07 1 90.5 24 CYS B O 1
ATOM 596 N N . SER B 1 25 ? -12.789 -8.203 -5 1 93.81 25 SER B N 1
ATOM 597 C CA . SER B 1 25 ? -13.383 -8.07 -3.676 1 93.81 25 SER B CA 1
ATOM 598 C C . SER B 1 25 ? -12.805 -6.875 -2.924 1 93.81 25 SER B C 1
ATOM 600 O O . SER B 1 25 ? -11.609 -6.594 -3.025 1 93.81 25 SER B O 1
ATOM 602 N N . PRO B 1 26 ? -13.727 -6.254 -2.127 1 94.69 26 PRO B N 1
ATOM 603 C CA . PRO B 1 26 ? -13.211 -5.164 -1.294 1 94.69 26 PRO B CA 1
ATOM 604 C C . PRO B 1 26 ? -12.234 -5.648 -0.226 1 94.69 26 PRO B C 1
ATOM 606 O O . PRO B 1 26 ? -11.562 -4.836 0.415 1 94.69 26 PRO B O 1
ATOM 609 N N . ASP B 1 27 ? -12.109 -6.98 -0.154 1 95.88 27 ASP B N 1
ATOM 610 C CA . ASP B 1 27 ? -11.273 -7.539 0.903 1 95.88 27 ASP B CA 1
ATOM 611 C C . ASP B 1 27 ? -9.938 -8.023 0.348 1 95.88 27 ASP B C 1
ATOM 613 O O . ASP B 1 27 ? -9.125 -8.594 1.079 1 95.88 27 ASP B O 1
ATOM 617 N N . CYS B 1 28 ? -9.766 -7.77 -0.981 1 96.62 28 CYS B N 1
ATOM 618 C CA . CYS B 1 28 ? -8.469 -8.188 -1.508 1 96.62 28 CYS B CA 1
ATOM 619 C C . CYS B 1 28 ? -7.352 -7.297 -0.972 1 96.62 28 CYS B C 1
ATOM 621 O O . CYS B 1 28 ? -7.574 -6.121 -0.683 1 96.62 28 CYS B O 1
ATOM 623 N N . PRO B 1 29 ? -6.188 -7.824 -0.9 1 97.31 29 PRO B N 1
ATOM 624 C CA . PRO B 1 29 ? -5.055 -7.098 -0.318 1 97.31 29 PRO B CA 1
ATOM 625 C C . PRO B 1 29 ? -4.805 -5.754 -1.001 1 97.31 29 PRO B C 1
ATOM 627 O O . PRO B 1 29 ? -4.492 -4.766 -0.332 1 97.31 29 PRO B O 1
ATOM 630 N N . VAL B 1 30 ? -4.965 -5.711 -2.297 1 98.12 30 VAL B N 1
ATOM 631 C CA . VAL B 1 30 ? -4.73 -4.484 -3.051 1 98.12 30 VAL B CA 1
ATOM 632 C C . VAL B 1 30 ? -5.777 -3.439 -2.668 1 98.12 30 VAL B C 1
ATOM 634 O O . VAL B 1 30 ? -5.441 -2.281 -2.412 1 98.12 30 VAL B O 1
ATOM 637 N N . ALA B 1 31 ? -7.043 -3.867 -2.594 1 98.12 31 ALA B N 1
ATOM 638 C CA . ALA B 1 31 ? -8.125 -2.949 -2.238 1 98.12 31 ALA B CA 1
ATOM 639 C C . ALA B 1 31 ? -7.941 -2.408 -0.824 1 98.12 31 ALA B C 1
ATOM 641 O O . ALA B 1 31 ? -8.148 -1.218 -0.576 1 98.12 31 ALA B O 1
ATOM 642 N N . ILE B 1 32 ? -7.594 -3.227 0.059 1 98.5 32 ILE B N 1
ATOM 643 C CA . ILE B 1 32 ? -7.383 -2.834 1.448 1 98.5 32 ILE B CA 1
ATOM 644 C C . ILE B 1 32 ? -6.266 -1.798 1.528 1 98.5 32 ILE B C 1
ATOM 646 O O . ILE B 1 32 ? -6.43 -0.743 2.146 1 98.5 32 ILE B O 1
ATOM 650 N N . ALA B 1 33 ? -5.176 -2.092 0.902 1 98.81 33 ALA B N 1
ATOM 651 C CA . ALA B 1 33 ? -4.031 -1.183 0.917 1 98.81 33 ALA B CA 1
ATOM 652 C C . ALA B 1 33 ? -4.387 0.153 0.268 1 98.81 33 ALA B C 1
ATOM 654 O O . ALA B 1 33 ? -4.023 1.214 0.782 1 98.81 33 ALA B O 1
ATOM 655 N N . ARG B 1 34 ? -5.078 0.083 -0.858 1 98.44 34 ARG B N 1
ATOM 656 C CA . ARG B 1 34 ? -5.492 1.288 -1.57 1 98.44 34 ARG B CA 1
ATOM 657 C C . ARG B 1 34 ? -6.348 2.184 -0.679 1 98.44 34 ARG B C 1
ATOM 659 O O . ARG B 1 34 ? -6.113 3.391 -0.593 1 98.44 34 ARG B O 1
ATOM 666 N N . ARG B 1 35 ? -7.27 1.576 -0.021 1 98.38 35 ARG B N 1
ATOM 667 C CA . ARG B 1 35 ? -8.148 2.34 0.857 1 98.38 35 ARG B CA 1
ATOM 668 C C . ARG B 1 35 ? -7.363 2.98 1.997 1 98.38 35 ARG B C 1
ATOM 670 O O . ARG B 1 35 ? -7.582 4.148 2.326 1 98.38 35 ARG B O 1
ATOM 677 N N . ALA B 1 36 ? -6.508 2.254 2.564 1 98.44 36 ALA B N 1
ATOM 678 C CA . ALA B 1 36 ? -5.707 2.76 3.676 1 98.44 36 ALA B CA 1
ATOM 679 C C . ALA B 1 36 ? -4.844 3.939 3.238 1 98.44 36 ALA B C 1
ATOM 681 O O . ALA B 1 36 ? -4.82 4.98 3.898 1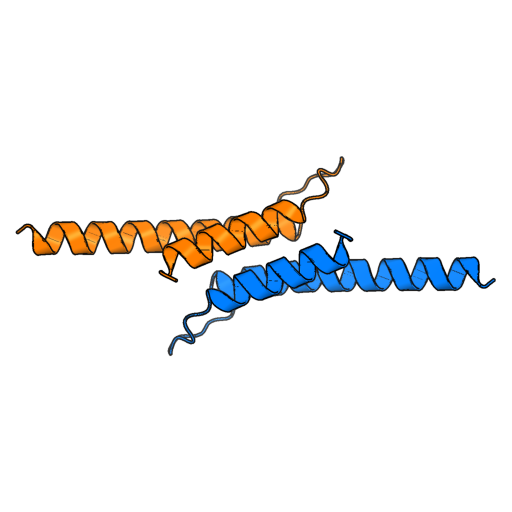 98.44 36 ALA B O 1
ATOM 682 N N . MET B 1 37 ? -4.191 3.812 2.125 1 98.56 37 MET B N 1
ATOM 683 C CA . MET B 1 37 ? -3.264 4.84 1.662 1 98.56 37 MET B CA 1
ATOM 684 C C . MET B 1 37 ? -4.02 6.055 1.127 1 98.56 37 MET B C 1
ATOM 686 O O . MET B 1 37 ? -3.553 7.188 1.252 1 98.56 37 MET B O 1
ATOM 690 N N . ARG B 1 38 ? -5.172 5.801 0.572 1 98.38 38 ARG B N 1
ATOM 691 C CA . ARG B 1 38 ? -6.02 6.922 0.175 1 98.38 38 ARG B CA 1
ATOM 692 C C . ARG B 1 38 ? -6.441 7.742 1.387 1 98.38 38 ARG B C 1
ATOM 694 O O . ARG B 1 38 ? -6.453 8.977 1.333 1 98.38 38 ARG B O 1
ATOM 701 N N . GLY B 1 39 ? -6.758 7.016 2.42 1 97.69 39 GLY B N 1
ATOM 702 C CA . GLY B 1 39 ? -7.062 7.715 3.66 1 97.69 39 GLY B CA 1
ATOM 703 C C . GLY B 1 39 ? -5.918 8.586 4.148 1 97.69 39 GLY B C 1
ATOM 704 O O . GLY B 1 39 ? -6.129 9.727 4.555 1 97.69 39 GLY B O 1
ATOM 705 N N . LEU B 1 40 ? -4.742 8.094 4.121 1 97 40 LEU B N 1
ATOM 706 C CA . LEU B 1 40 ? -3.57 8.867 4.512 1 97 40 LEU B CA 1
ATOM 707 C C . LEU B 1 40 ? -3.414 10.102 3.625 1 97 40 LEU B C 1
ATOM 709 O O . LEU B 1 40 ? -3.156 11.195 4.121 1 97 40 LEU B O 1
ATOM 713 N N . TYR B 1 41 ? -3.549 9.875 2.355 1 97.44 41 TYR B N 1
ATOM 714 C CA . TYR B 1 41 ? -3.439 10.984 1.413 1 97.44 41 TYR B CA 1
ATOM 715 C C . TYR B 1 41 ? -4.445 12.078 1.74 1 97.44 41 TYR B C 1
ATOM 717 O O . TYR B 1 41 ? -4.094 13.258 1.794 1 97.44 41 TYR B O 1
ATOM 725 N N . ASP B 1 42 ? -5.605 11.695 1.94 1 97.12 42 ASP B N 1
ATOM 726 C CA . ASP B 1 42 ? -6.664 12.648 2.254 1 97.12 42 ASP B CA 1
ATOM 727 C C . ASP B 1 42 ? -6.34 13.43 3.531 1 97.12 42 ASP B C 1
ATOM 729 O O . ASP B 1 42 ? -6.578 14.633 3.605 1 97.12 42 ASP B O 1
ATOM 733 N N . ASP B 1 43 ? -5.859 12.75 4.488 1 94.69 43 ASP B N 1
ATOM 734 C CA . ASP B 1 43 ? -5.465 13.398 5.734 1 94.69 43 ASP B CA 1
ATOM 735 C C . ASP B 1 43 ? -4.363 14.43 5.492 1 94.69 43 ASP B C 1
ATOM 737 O O . ASP B 1 43 ? -4.398 15.523 6.059 1 94.69 43 ASP B O 1
ATOM 741 N N . LEU B 1 44 ? -3.445 14.109 4.715 1 94 44 LEU B N 1
ATOM 742 C CA . LEU B 1 44 ? -2.32 14.992 4.414 1 94 44 LEU B CA 1
ATOM 743 C C . LEU B 1 44 ? -2.787 16.219 3.648 1 94 44 LEU B C 1
ATOM 745 O O . LEU B 1 44 ? -2.32 17.344 3.912 1 94 44 LEU B O 1
ATOM 749 N N . VAL B 1 45 ? -3.664 16 2.75 1 94.88 45 VAL B N 1
ATOM 750 C CA . VAL B 1 45 ? -4.215 17.125 1.984 1 94.88 45 VAL B CA 1
ATOM 751 C C . VAL B 1 45 ? -4.977 18.062 2.914 1 94.88 45 VAL B C 1
ATOM 753 O O . VAL B 1 45 ? -4.812 19.281 2.84 1 94.88 45 VAL B O 1
ATOM 756 N N . ALA B 1 46 ? -5.777 17.484 3.816 1 94.19 46 ALA B N 1
ATOM 757 C CA . ALA B 1 46 ? -6.555 18.281 4.766 1 94.19 46 ALA B CA 1
ATOM 758 C C . ALA B 1 46 ? -5.645 19.094 5.688 1 94.19 46 ALA B C 1
ATOM 760 O O . ALA B 1 46 ? -5.926 20.25 5.992 1 94.19 46 ALA B O 1
ATOM 761 N N . ALA B 1 47 ? -4.605 18.5 6.102 1 91.06 47 ALA B N 1
ATOM 762 C CA . ALA B 1 47 ? -3.658 19.156 6.992 1 91.06 47 ALA B CA 1
ATOM 763 C C . ALA B 1 47 ? -2.984 20.344 6.293 1 91.06 47 ALA B C 1
ATOM 765 O O . ALA B 1 47 ? -2.773 21.391 6.902 1 91.06 47 ALA B O 1
ATOM 766 N N . GLU B 1 48 ? -2.6 20.203 5.066 1 89.75 48 GLU B N 1
ATOM 767 C CA . GLU B 1 48 ? -1.957 21.266 4.293 1 89.75 48 GLU B CA 1
ATOM 768 C C . GLU B 1 48 ? -2.9 22.453 4.078 1 89.75 48 GLU B C 1
ATOM 770 O O . GLU B 1 48 ? -2.484 23.609 4.168 1 89.75 48 GLU B O 1
ATOM 775 N N . GLU B 1 49 ? -4.125 22.094 3.77 1 89.5 49 GLU B N 1
ATOM 776 C CA . GLU B 1 49 ? -5.125 23.125 3.564 1 89.5 49 GLU B CA 1
ATOM 777 C C . GLU B 1 49 ? -5.363 23.938 4.844 1 89.5 49 GLU B C 1
ATOM 779 O O . GLU B 1 49 ? -5.52 25.156 4.797 1 89.5 49 GLU B O 1
ATOM 784 N N . GLN B 1 50 ? -5.426 23.266 5.926 1 89.62 50 GLN B N 1
ATOM 785 C CA . GLN B 1 50 ? -5.617 23.922 7.211 1 89.62 50 GLN B CA 1
ATOM 786 C C . GLN B 1 50 ? -4.441 24.844 7.535 1 89.62 50 GLN B C 1
ATOM 788 O O . GLN B 1 50 ? -4.637 25.953 8.039 1 89.62 50 GLN B O 1
ATOM 793 N N . GLN B 1 51 ? -3.225 24.453 7.266 1 87.81 51 GLN B N 1
ATOM 794 C CA . GLN B 1 51 ? -2.031 25.25 7.512 1 87.81 51 GLN B CA 1
ATOM 795 C C . GLN B 1 51 ? -2.025 26.516 6.641 1 87.81 51 GLN B C 1
ATOM 797 O O . GLN B 1 51 ? -1.671 27.594 7.105 1 87.81 51 GLN B O 1
ATOM 802 N N . GLU B 1 52 ? -2.418 26.422 5.363 1 86.75 52 GLU B N 1
ATOM 803 C CA . GLU B 1 52 ? -2.469 27.562 4.441 1 86.75 52 GLU B CA 1
ATOM 804 C C . GLU B 1 52 ? -3.506 28.578 4.883 1 86.75 52 GLU B C 1
ATOM 806 O O . GLU B 1 52 ? -3.266 29.797 4.805 1 86.75 52 GLU B O 1
ATOM 811 N N . ARG B 1 53 ? -4.648 28.125 5.43 1 90.56 53 ARG B N 1
ATOM 812 C CA . ARG B 1 53 ? -5.719 29.016 5.887 1 90.56 53 ARG B CA 1
ATOM 813 C C . ARG B 1 53 ? -5.293 29.797 7.125 1 90.56 53 ARG B C 1
ATOM 815 O O . ARG B 1 53 ? -5.68 30.953 7.297 1 90.56 53 ARG B O 1
ATOM 822 N N . SER B 1 54 ? -4.512 29.188 7.902 1 89.69 54 SER B N 1
ATOM 823 C CA . SER B 1 54 ? -4.051 29.828 9.125 1 89.69 54 SER B CA 1
ATOM 824 C C . SER B 1 54 ? -2.977 30.875 8.828 1 89.69 54 SER B C 1
ATOM 826 O O . SER B 1 54 ? -2.805 31.828 9.586 1 89.69 54 SER B O 1
ATOM 828 N N . GLU B 1 55 ? -2.193 30.719 7.855 1 85.12 55 GLU B N 1
ATOM 829 C CA . GLU B 1 55 ? -1.125 31.641 7.508 1 85.12 55 GLU B CA 1
ATOM 830 C C . GLU B 1 55 ? -1.675 32.875 6.773 1 85.12 55 GLU B C 1
ATOM 832 O O . GLU B 1 55 ? -1.054 33.938 6.777 1 85.12 55 GLU B O 1
ATOM 837 N N . GLU B 1 56 ? -2.758 32.688 6.086 1 81.25 56 GLU B N 1
ATOM 838 C CA . GLU B 1 56 ? -3.385 33.812 5.375 1 81.25 56 GLU B CA 1
ATOM 839 C C . GLU B 1 56 ? -4.172 34.719 6.332 1 81.25 56 GLU B C 1
ATOM 841 O O . GLU B 1 56 ? -4.457 35.875 6.016 1 81.25 56 GLU B O 1
ATOM 846 N N . ARG B 1 57 ? -4.535 34.375 7.648 1 73.69 57 ARG B N 1
ATOM 847 C CA . ARG B 1 57 ? -5.234 35.219 8.609 1 73.69 57 ARG B CA 1
ATOM 848 C C . ARG B 1 57 ? -4.25 35.938 9.508 1 73.69 57 ARG B C 1
ATOM 850 O O . ARG B 1 57 ? -3.178 35.438 9.828 1 73.69 57 ARG B O 1
#